Protein AF-A0A3C2E243-F1 (afdb_monomer_lite)

Sequence (61 aa):
MIATGAGLLTLLTVLQGVPDFRHEPSPAFPFGRAHPDAPAQLADFAFMIGSFNCHDERRLP

Foldseek 3Di:
DPDDPPVVVVVVVVPPDDDDCQQPADPVRNHGHDDPPDDPCVVVCVVVDDDDDPPDDDDDD

Radius of gyration: 20.23 Å; chains: 1; bounding box: 44×15×59 Å

pLDDT: mean 77.81, std 12.73, range [43.38, 95.5]

Secondary structure (DSSP, 8-state):
---SHHHHHHHHHHTSPPP-GGGS-BTTBTT----TTS-GGGGGGGGG-------------

Structure (mmCIF, N/CA/C/O backbone):
data_AF-A0A3C2E243-F1
#
_entry.id   AF-A0A3C2E243-F1
#
loop_
_atom_site.group_PDB
_atom_site.id
_atom_site.type_symbol
_atom_site.label_atom_id
_atom_site.label_alt_id
_atom_site.label_comp_id
_atom_site.label_asym_id
_atom_site.label_entity_id
_atom_site.label_seq_id
_atom_site.pdbx_PDB_ins_code
_atom_site.Cartn_x
_atom_site.Cartn_y
_atom_site.Cartn_z
_atom_site.occupancy
_atom_site.B_iso_or_equiv
_atom_site.auth_seq_id
_atom_site.auth_comp_id
_atom_site.auth_asym_id
_atom_site.auth_atom_id
_atom_site.pdbx_PDB_model_num
ATOM 1 N N . MET A 1 1 ? 21.443 3.459 47.115 1.00 43.38 1 MET A N 1
ATOM 2 C CA . MET A 1 1 ? 20.665 2.303 46.619 1.00 43.38 1 MET A CA 1
ATOM 3 C C . MET A 1 1 ? 19.816 2.777 45.446 1.00 43.38 1 MET A C 1
ATOM 5 O O . MET A 1 1 ? 18.751 3.330 45.667 1.00 43.38 1 MET A O 1
ATOM 9 N N . ILE A 1 2 ? 20.324 2.664 44.216 1.00 51.72 2 ILE A N 1
ATOM 10 C CA . ILE A 1 2 ? 19.593 3.017 42.987 1.00 51.72 2 ILE A CA 1
ATOM 11 C C . ILE A 1 2 ? 19.458 1.713 42.204 1.00 51.72 2 ILE A C 1
ATOM 13 O O . ILE A 1 2 ? 20.351 1.339 41.455 1.00 51.72 2 ILE A O 1
ATOM 17 N N . ALA A 1 3 ? 18.398 0.959 42.476 1.00 51.75 3 ALA A N 1
ATOM 18 C CA . ALA A 1 3 ? 18.142 -0.328 41.834 1.00 51.75 3 ALA A CA 1
ATOM 19 C C . ALA A 1 3 ? 16.635 -0.507 41.607 1.00 51.75 3 ALA A C 1
ATOM 21 O O . ALA A 1 3 ? 16.033 -1.450 42.099 1.00 51.75 3 ALA A O 1
ATOM 22 N N . THR A 1 4 ? 15.998 0.441 40.915 1.00 59.00 4 THR A N 1
ATOM 23 C CA . THR A 1 4 ? 14.571 0.337 40.545 1.00 59.00 4 THR A CA 1
ATOM 24 C C . THR A 1 4 ? 14.260 0.764 39.107 1.00 59.00 4 THR A C 1
ATOM 26 O O . THR A 1 4 ? 1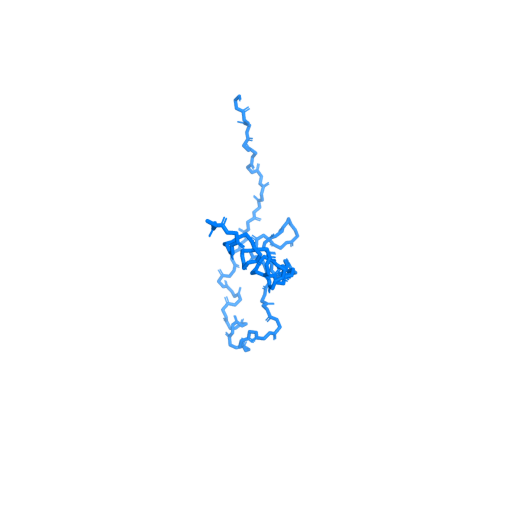3.169 0.488 38.625 1.00 59.00 4 THR A O 1
ATOM 29 N N . GLY A 1 5 ? 15.205 1.364 38.370 1.00 58.78 5 GLY A N 1
ATOM 30 C CA . GLY A 1 5 ? 14.958 1.832 36.996 1.00 58.78 5 GLY A CA 1
ATOM 31 C C . GLY A 1 5 ? 14.984 0.737 35.921 1.00 58.78 5 GLY A C 1
ATOM 32 O O . GLY A 1 5 ? 14.233 0.811 34.953 1.00 58.78 5 GLY A O 1
ATOM 33 N N . ALA A 1 6 ? 15.812 -0.301 36.089 1.00 61.22 6 ALA A N 1
ATOM 34 C CA . ALA A 1 6 ? 16.025 -1.311 35.048 1.00 61.22 6 ALA A CA 1
ATOM 35 C C . ALA A 1 6 ? 14.800 -2.216 34.829 1.00 61.22 6 ALA A C 1
ATOM 37 O O . ALA A 1 6 ? 14.420 -2.457 33.690 1.00 61.22 6 ALA A O 1
ATOM 38 N N . GLY A 1 7 ? 14.135 -2.656 35.905 1.00 64.25 7 GLY A N 1
ATOM 39 C CA . GLY A 1 7 ? 12.992 -3.573 35.810 1.00 64.25 7 GLY A CA 1
ATOM 40 C C . GLY A 1 7 ? 11.754 -2.961 35.147 1.00 64.25 7 GLY A C 1
ATOM 41 O O . GLY A 1 7 ? 11.044 -3.653 34.423 1.00 64.25 7 GLY A O 1
ATOM 42 N N . LEU A 1 8 ? 11.523 -1.656 35.334 1.00 69.69 8 LEU A N 1
ATOM 43 C CA . LEU A 1 8 ? 10.416 -0.948 34.688 1.00 69.69 8 LEU A CA 1
ATOM 44 C C . LEU A 1 8 ? 10.625 -0.858 33.169 1.00 69.69 8 LEU A C 1
ATOM 46 O O . LEU A 1 8 ? 9.697 -1.127 32.409 1.00 69.69 8 LEU A O 1
ATOM 50 N N . LEU A 1 9 ? 11.848 -0.546 32.725 1.00 64.75 9 LEU A N 1
ATOM 51 C CA . LEU A 1 9 ? 12.178 -0.498 31.297 1.00 64.75 9 LEU A CA 1
ATOM 52 C C . LEU A 1 9 ? 12.061 -1.873 30.626 1.00 64.75 9 LEU A C 1
ATOM 54 O O . LEU A 1 9 ? 11.575 -1.953 29.502 1.00 64.75 9 LEU A O 1
ATOM 58 N N . THR A 1 10 ? 12.469 -2.949 31.307 1.00 70.88 10 THR A N 1
ATOM 59 C CA . THR A 1 10 ? 12.353 -4.317 30.773 1.00 70.88 10 THR A CA 1
ATOM 60 C C . THR A 1 10 ? 10.898 -4.784 30.671 1.00 70.88 10 THR A C 1
ATOM 62 O O . THR A 1 10 ? 10.564 -5.556 29.780 1.00 70.88 10 THR A O 1
ATOM 65 N N . LEU A 1 11 ? 10.008 -4.306 31.546 1.00 73.62 11 LEU A N 1
ATOM 66 C CA . LEU A 1 11 ? 8.579 -4.620 31.466 1.00 73.62 11 LEU A CA 1
ATOM 67 C C . LEU A 1 11 ? 7.888 -3.888 30.300 1.00 73.62 11 LEU A C 1
ATOM 69 O O . LEU A 1 11 ? 7.020 -4.459 29.642 1.00 73.62 11 LEU A O 1
ATOM 73 N N . LEU A 1 12 ? 8.299 -2.649 30.011 1.00 71.06 12 LEU A N 1
ATOM 74 C CA . LEU A 1 12 ? 7.768 -1.846 28.903 1.00 71.06 12 LEU A CA 1
ATOM 75 C C . LEU A 1 12 ? 8.091 -2.444 27.526 1.00 71.06 12 LEU A C 1
ATOM 77 O O . LEU A 1 12 ? 7.241 -2.397 26.641 1.00 71.06 12 LEU A O 1
ATOM 81 N N . THR A 1 13 ? 9.273 -3.038 27.342 1.00 65.62 13 THR A N 1
ATOM 82 C CA . THR A 1 13 ? 9.662 -3.655 26.062 1.00 65.62 13 THR A CA 1
ATOM 83 C C . THR A 1 13 ? 8.913 -4.950 25.757 1.00 65.62 13 THR A C 1
ATOM 85 O O . THR A 1 13 ? 8.653 -5.225 24.591 1.00 65.62 13 THR A O 1
ATOM 88 N N . VAL A 1 14 ? 8.508 -5.724 26.770 1.00 70.81 14 VAL A N 1
ATOM 89 C CA . VAL A 1 14 ? 7.716 -6.957 26.573 1.00 70.81 14 VAL A CA 1
ATOM 90 C C . VAL A 1 14 ? 6.253 -6.643 26.228 1.00 70.81 14 VAL A C 1
ATOM 92 O O . VAL A 1 14 ? 5.589 -7.440 25.570 1.00 70.81 14 VAL A O 1
ATOM 95 N N . LEU A 1 15 ? 5.754 -5.467 26.627 1.00 68.88 15 LEU A N 1
ATOM 96 C CA . LEU A 1 15 ? 4.403 -5.002 26.293 1.00 68.88 15 LEU A CA 1
ATOM 97 C C . LEU A 1 15 ? 4.268 -4.500 24.848 1.00 68.88 15 LEU A C 1
ATOM 99 O O . LEU A 1 15 ? 3.149 -4.340 24.358 1.00 68.88 15 LEU A O 1
ATOM 103 N N . GLN A 1 16 ? 5.384 -4.224 24.170 1.00 67.25 16 GLN A N 1
ATOM 104 C CA . GLN A 1 16 ? 5.365 -3.836 22.766 1.00 67.25 16 GLN A CA 1
ATOM 105 C C . GLN A 1 16 ? 5.142 -5.107 21.944 1.00 67.25 16 GLN A C 1
ATOM 107 O O . GLN A 1 16 ? 6.077 -5.848 21.652 1.00 67.25 16 GLN A O 1
ATOM 112 N N . GLY A 1 17 ? 3.870 -5.408 21.663 1.00 66.19 17 GLY A N 1
ATOM 113 C CA . GLY A 1 17 ? 3.468 -6.558 20.856 1.00 66.19 17 GLY A CA 1
ATOM 114 C C . GLY A 1 17 ? 4.227 -6.637 19.528 1.00 66.19 17 GLY A C 1
ATOM 115 O O . GLY A 1 17 ? 4.774 -5.646 19.046 1.00 66.19 17 GLY A O 1
ATOM 116 N N . VAL A 1 18 ? 4.268 -7.832 18.933 1.00 74.25 18 VAL A N 1
ATOM 117 C CA . VAL A 1 18 ? 4.935 -8.035 17.641 1.00 74.25 18 VAL A CA 1
ATOM 118 C C . VAL A 1 18 ? 4.230 -7.172 16.587 1.00 74.25 18 VAL A C 1
ATOM 120 O O . VAL A 1 18 ? 3.023 -7.340 16.404 1.00 74.25 18 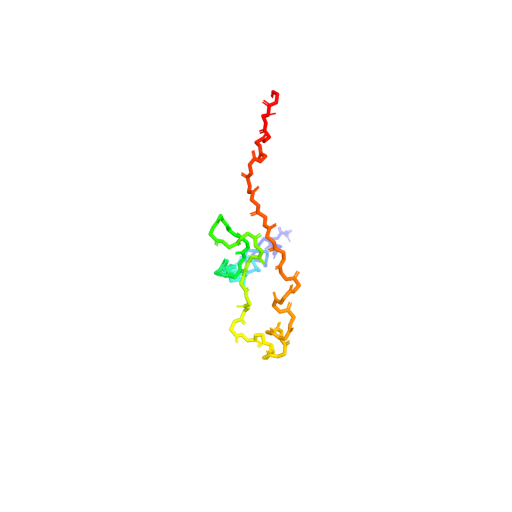VAL A O 1
ATOM 123 N N . PRO A 1 19 ? 4.936 -6.256 15.904 1.00 70.25 19 PRO A N 1
ATOM 124 C CA . PRO A 1 19 ? 4.332 -5.453 14.847 1.00 70.25 19 PRO A CA 1
ATOM 125 C C . PRO A 1 19 ? 3.760 -6.346 13.733 1.00 70.25 19 PRO A C 1
ATOM 127 O O . PRO A 1 19 ? 4.435 -7.256 13.245 1.00 70.25 19 PRO A O 1
ATOM 130 N N . ASP A 1 20 ? 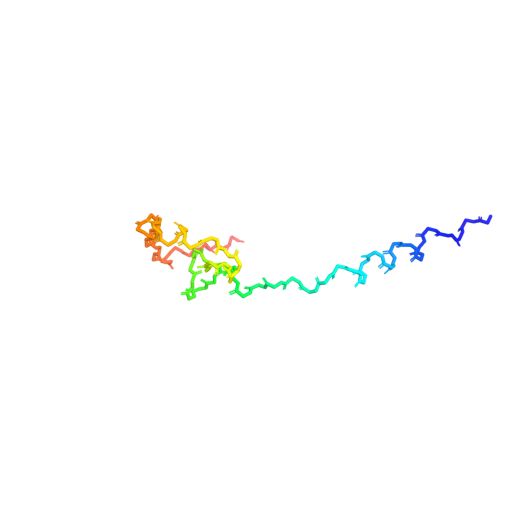2.504 -6.099 13.342 1.00 78.25 20 ASP A N 1
ATOM 131 C CA . ASP A 1 20 ? 1.849 -6.809 12.240 1.00 78.25 20 ASP A CA 1
ATOM 132 C C . ASP A 1 20 ? 2.221 -6.165 10.898 1.00 78.25 20 ASP A C 1
ATOM 134 O O . ASP A 1 20 ? 1.641 -5.171 10.467 1.00 78.25 20 ASP A O 1
ATOM 138 N N . PHE A 1 21 ? 3.189 -6.767 10.210 1.00 85.00 21 PHE A N 1
ATOM 139 C CA . PHE A 1 21 ? 3.664 -6.308 8.903 1.00 85.00 21 PHE A CA 1
ATOM 140 C C . PHE A 1 21 ? 2.823 -6.815 7.725 1.00 85.00 21 PHE A C 1
ATOM 142 O O . PHE A 1 21 ? 3.191 -6.608 6.568 1.00 85.00 21 PHE A O 1
ATOM 149 N N . ARG A 1 22 ? 1.696 -7.502 7.961 1.00 89.00 22 ARG A N 1
ATOM 150 C CA . ARG A 1 22 ? 0.892 -8.096 6.877 1.00 89.00 22 ARG A CA 1
ATOM 151 C C . ARG A 1 22 ? 0.292 -7.060 5.932 1.00 89.00 22 ARG A C 1
ATOM 153 O O . ARG A 1 22 ? -0.150 -7.445 4.856 1.00 89.00 22 ARG A O 1
ATOM 160 N N . HIS A 1 23 ? 0.243 -5.788 6.296 1.00 90.94 23 HIS A N 1
ATOM 161 C CA . HIS A 1 23 ? -0.361 -4.735 5.475 1.00 90.94 23 HIS A CA 1
ATOM 162 C C . HIS A 1 23 ? 0.667 -3.724 4.956 1.00 90.94 23 HIS A C 1
ATOM 164 O O . HIS A 1 23 ? 0.332 -2.874 4.135 1.00 90.94 23 HIS A O 1
ATOM 170 N N . GLU A 1 24 ? 1.922 -3.859 5.379 1.00 90.56 24 GLU A N 1
ATOM 171 C CA . GLU A 1 24 ? 3.014 -2.981 4.976 1.00 90.56 24 GLU A CA 1
ATOM 172 C C . GLU A 1 24 ? 3.445 -3.221 3.516 1.00 90.56 24 GLU A C 1
ATOM 174 O O . GLU A 1 24 ? 3.195 -4.296 2.947 1.00 90.56 24 GLU A O 1
ATOM 179 N N . PRO A 1 25 ? 4.106 -2.234 2.885 1.00 89.06 25 PRO A N 1
ATOM 180 C CA . PRO A 1 25 ? 4.687 -2.386 1.562 1.00 89.06 25 PRO A CA 1
ATOM 181 C C . PRO A 1 25 ? 5.647 -3.573 1.446 1.00 89.06 25 PRO A C 1
ATOM 183 O O . PRO A 1 25 ? 6.460 -3.857 2.324 1.00 89.06 25 PRO A O 1
ATOM 186 N N . SER A 1 26 ? 5.576 -4.263 0.312 1.00 86.75 26 SER A N 1
ATOM 187 C CA . SER A 1 26 ? 6.436 -5.399 -0.032 1.00 86.75 26 SER A CA 1
ATOM 188 C C . SER A 1 26 ? 6.640 -5.471 -1.548 1.00 86.75 26 SER A C 1
ATOM 190 O O . SER A 1 26 ? 5.896 -4.825 -2.283 1.00 86.75 26 SER A O 1
ATOM 192 N N . PRO A 1 27 ? 7.576 -6.286 -2.067 1.00 85.19 27 PRO A N 1
ATOM 193 C CA . PRO A 1 27 ? 7.761 -6.415 -3.515 1.00 85.19 27 PRO A CA 1
ATOM 194 C C . PRO A 1 27 ? 6.491 -6.829 -4.278 1.00 85.19 27 PRO A C 1
ATOM 196 O O . PRO A 1 27 ? 6.281 -6.387 -5.400 1.00 85.19 27 PRO A O 1
ATOM 199 N N . ALA A 1 28 ? 5.622 -7.643 -3.666 1.00 84.88 28 ALA A N 1
ATOM 200 C CA . ALA A 1 28 ? 4.344 -8.044 -4.261 1.00 84.88 28 ALA A CA 1
ATOM 201 C C . ALA A 1 28 ? 3.233 -6.986 -4.093 1.00 84.88 28 ALA A C 1
ATOM 203 O O . ALA A 1 28 ? 2.249 -7.006 -4.827 1.00 84.88 28 ALA A O 1
ATOM 204 N N . PHE A 1 29 ? 3.380 -6.078 -3.124 1.00 87.12 29 PHE A N 1
ATOM 205 C CA . PHE A 1 29 ? 2.418 -5.025 -2.789 1.00 87.12 29 PHE A CA 1
ATOM 206 C C . PHE A 1 29 ? 3.188 -3.725 -2.509 1.00 87.12 29 PHE A C 1
ATOM 208 O O . PHE A 1 29 ? 3.372 -3.371 -1.344 1.00 87.12 29 PHE A O 1
ATOM 215 N N . PRO A 1 30 ? 3.689 -3.022 -3.541 1.00 84.44 30 PRO A N 1
ATOM 216 C CA . PRO A 1 30 ? 4.624 -1.902 -3.373 1.00 84.44 30 PRO A CA 1
ATOM 217 C C . PRO A 1 30 ? 4.035 -0.702 -2.618 1.00 84.44 30 PRO A C 1
ATOM 219 O O . PRO A 1 30 ? 4.779 0.126 -2.106 1.00 84.44 30 PRO A O 1
ATOM 222 N N . PHE A 1 31 ? 2.707 -0.637 -2.503 1.00 88.38 31 PHE A N 1
ATOM 223 C CA . PHE A 1 31 ? 1.976 0.390 -1.755 1.00 88.38 31 PHE A CA 1
ATOM 224 C C . PHE A 1 31 ? 1.294 -0.155 -0.488 1.00 88.38 31 PHE A C 1
ATOM 226 O O . PHE A 1 31 ? 0.476 0.532 0.115 1.00 88.38 31 PHE A O 1
ATOM 233 N N . GLY A 1 32 ? 1.608 -1.390 -0.086 1.00 89.81 32 GLY A N 1
ATOM 234 C CA . GLY A 1 32 ? 0.954 -2.068 1.032 1.00 89.81 32 GLY A CA 1
ATOM 235 C C . GLY A 1 32 ? -0.464 -2.542 0.705 1.00 89.81 32 GLY A C 1
ATOM 236 O O . GLY A 1 32 ? -0.865 -2.638 -0.459 1.00 89.81 32 GLY A O 1
ATOM 237 N N . ARG A 1 33 ? -1.219 -2.899 1.745 1.00 90.94 33 ARG A N 1
ATOM 238 C CA . ARG A 1 33 ? -2.619 -3.337 1.661 1.00 90.94 33 ARG A CA 1
ATOM 239 C C . ARG A 1 33 ? -3.452 -2.628 2.720 1.00 90.94 33 ARG A C 1
ATOM 241 O O . ARG A 1 33 ? -2.945 -2.279 3.777 1.00 90.94 33 ARG A O 1
ATOM 248 N N . ALA A 1 34 ? -4.746 -2.467 2.464 1.00 91.56 34 ALA A N 1
ATOM 249 C CA . ALA A 1 34 ? -5.668 -1.977 3.481 1.00 91.56 34 ALA A CA 1
ATOM 250 C C . ALA A 1 34 ? -5.693 -2.926 4.691 1.00 91.56 34 ALA A C 1
ATOM 252 O O . ALA A 1 34 ? -5.741 -4.145 4.524 1.00 91.56 34 ALA A O 1
ATOM 253 N N . HIS A 1 35 ? -5.676 -2.358 5.897 1.00 90.88 35 HIS A N 1
ATOM 254 C CA . HIS A 1 35 ? -5.889 -3.106 7.136 1.00 90.88 35 HIS A CA 1
ATOM 255 C C . HIS A 1 35 ? -7.318 -3.693 7.163 1.00 90.88 35 HIS A C 1
ATOM 257 O O . HIS A 1 35 ? -8.228 -3.038 6.652 1.00 90.88 35 HIS A O 1
ATOM 263 N N . PRO A 1 36 ? -7.568 -4.873 7.764 1.00 89.50 36 PRO A N 1
ATOM 264 C CA . PRO A 1 36 ? -8.913 -5.453 7.868 1.00 89.50 36 PRO A CA 1
ATOM 265 C C . PRO A 1 36 ? -9.922 -4.532 8.564 1.00 89.50 36 PRO A C 1
ATOM 267 O O . PRO A 1 36 ? -11.093 -4.530 8.203 1.00 89.50 36 PRO A O 1
ATOM 270 N N . ASP A 1 37 ? -9.452 -3.720 9.511 1.00 92.56 37 ASP A N 1
ATOM 271 C CA . ASP A 1 37 ? -10.285 -2.752 10.241 1.00 92.56 37 ASP A CA 1
ATOM 272 C C . ASP A 1 37 ? -10.409 -1.394 9.521 1.00 92.56 37 ASP A C 1
ATOM 274 O O . ASP A 1 37 ? -10.931 -0.430 10.085 1.00 92.56 37 ASP A O 1
ATOM 278 N N . ALA A 1 38 ? -9.894 -1.271 8.292 1.00 91.50 38 ALA A N 1
ATOM 279 C CA . ALA A 1 38 ? -10.020 -0.042 7.522 1.00 91.50 38 ALA A CA 1
ATOM 280 C C . ALA A 1 38 ? -11.486 0.200 7.102 1.00 91.50 38 ALA A C 1
ATOM 282 O O . ALA A 1 38 ? -12.202 -0.749 6.770 1.00 91.50 38 ALA A O 1
ATOM 283 N N . PRO A 1 39 ? -11.944 1.465 7.053 1.00 94.94 39 PRO A N 1
ATOM 284 C CA . PRO A 1 39 ? -13.271 1.793 6.544 1.00 94.94 39 PRO A CA 1
ATOM 285 C C . PRO A 1 39 ? -13.456 1.331 5.096 1.00 94.94 39 PRO A C 1
ATOM 287 O O . PRO A 1 39 ? -12.553 1.475 4.271 1.00 94.94 39 PRO A O 1
ATOM 290 N N . ALA A 1 40 ? -14.658 0.856 4.760 1.00 94.44 40 ALA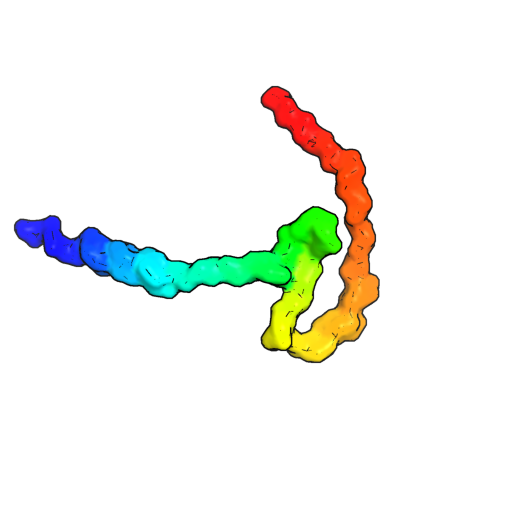 A N 1
ATOM 291 C CA . ALA A 1 40 ? -14.978 0.379 3.412 1.00 94.44 40 ALA A CA 1
ATOM 292 C C . ALA A 1 40 ? -14.764 1.457 2.330 1.00 94.44 40 ALA A C 1
ATOM 294 O O . ALA A 1 40 ? -14.352 1.141 1.219 1.00 94.44 40 ALA A O 1
ATOM 295 N N . GLN A 1 41 ? -14.963 2.731 2.681 1.00 95.50 41 GLN A N 1
ATOM 296 C CA . GLN A 1 41 ? -14.774 3.893 1.805 1.00 95.50 41 GLN A CA 1
ATOM 297 C C . GLN A 1 41 ? -13.326 4.063 1.333 1.00 95.50 41 GLN A C 1
ATOM 299 O O . GLN A 1 41 ? -13.073 4.752 0.351 1.00 95.50 41 GLN A O 1
ATOM 304 N N . LEU A 1 42 ? -12.351 3.425 1.991 1.00 92.56 42 LEU A N 1
ATOM 305 C CA . LEU A 1 42 ? -10.975 3.410 1.496 1.00 92.56 42 LEU A CA 1
ATOM 306 C C . LEU A 1 42 ? -10.890 2.784 0.092 1.00 92.56 42 LEU A C 1
ATOM 308 O O . LEU A 1 42 ? -10.057 3.197 -0.714 1.00 92.56 42 LEU A O 1
ATOM 312 N N . ALA A 1 43 ? -11.773 1.831 -0.224 1.00 91.00 43 ALA A N 1
ATOM 313 C CA . ALA A 1 43 ? -11.835 1.200 -1.538 1.00 91.00 43 ALA A CA 1
ATOM 314 C C . ALA A 1 43 ? -12.251 2.174 -2.653 1.00 91.00 43 ALA A C 1
ATOM 316 O O . ALA A 1 43 ? -11.808 2.008 -3.790 1.00 91.00 43 ALA A O 1
ATOM 317 N N . ASP A 1 44 ? -13.016 3.225 -2.335 1.00 95.25 44 ASP A N 1
ATOM 318 C CA . ASP A 1 44 ? -13.431 4.250 -3.307 1.00 95.25 44 ASP A CA 1
ATOM 319 C C . ASP A 1 44 ? -12.226 5.007 -3.876 1.00 95.25 44 ASP A C 1
ATOM 321 O O . ASP A 1 44 ? -12.274 5.550 -4.976 1.00 95.25 44 ASP A O 1
ATOM 325 N N . PHE A 1 45 ? -11.117 5.004 -3.138 1.00 90.75 45 PHE A N 1
ATOM 326 C CA . PHE A 1 45 ? -9.865 5.660 -3.484 1.00 90.75 45 PHE A CA 1
ATOM 327 C C . PHE A 1 45 ? -8.835 4.710 -4.103 1.00 90.75 45 PHE A C 1
ATOM 329 O O . PHE A 1 45 ? -7.713 5.131 -4.385 1.00 90.75 45 PHE A O 1
ATOM 336 N N . ALA A 1 46 ? -9.195 3.447 -4.365 1.00 88.06 46 ALA A N 1
ATOM 337 C CA . ALA A 1 46 ? -8.279 2.460 -4.939 1.00 88.06 46 ALA A CA 1
ATOM 338 C C . ALA A 1 46 ? -7.698 2.905 -6.293 1.00 88.06 46 ALA A C 1
ATOM 340 O O . ALA A 1 46 ? -6.555 2.584 -6.603 1.00 88.06 46 ALA A O 1
ATOM 341 N N . PHE A 1 47 ? -8.440 3.705 -7.067 1.00 87.88 47 PHE A N 1
ATOM 342 C CA . PHE A 1 47 ? -7.971 4.266 -8.340 1.00 87.88 47 PHE A CA 1
ATOM 343 C C . PHE A 1 47 ? -6.798 5.252 -8.189 1.00 87.88 47 PHE A C 1
ATOM 345 O O . PHE A 1 47 ? -6.124 5.545 -9.174 1.00 87.88 47 PHE A O 1
ATOM 352 N N . MET A 1 48 ? -6.559 5.783 -6.984 1.00 86.88 48 MET A N 1
ATOM 353 C CA . MET A 1 48 ? -5.417 6.658 -6.696 1.00 86.88 48 MET A CA 1
ATOM 354 C C . MET A 1 48 ? -4.139 5.876 -6.381 1.00 86.88 48 MET A C 1
ATOM 356 O O . MET A 1 48 ? -3.061 6.470 -6.333 1.00 86.88 48 MET A O 1
ATOM 360 N N . ILE A 1 49 ? -4.229 4.557 -6.179 1.00 85.69 49 ILE A N 1
ATOM 361 C CA . ILE A 1 49 ? -3.048 3.707 -6.040 1.00 85.69 49 ILE A CA 1
ATOM 362 C C . ILE A 1 49 ? -2.403 3.604 -7.424 1.00 85.69 49 ILE A C 1
ATOM 364 O O . ILE A 1 49 ? -2.949 2.994 -8.342 1.00 85.69 49 ILE A O 1
ATOM 368 N N . GLY A 1 50 ? -1.251 4.256 -7.582 1.00 75.69 50 GLY A N 1
ATOM 369 C CA . GLY A 1 50 ? -0.500 4.253 -8.833 1.00 75.69 50 GLY A CA 1
ATOM 370 C C . GLY A 1 50 ? 0.113 2.890 -9.158 1.00 75.69 50 GLY A C 1
ATOM 371 O O . GLY A 1 50 ? 0.036 1.935 -8.391 1.00 75.69 50 GLY A O 1
ATOM 372 N N . SER A 1 51 ? 0.779 2.803 -10.306 1.00 77.06 51 SER A N 1
ATOM 373 C CA . SER A 1 51 ? 1.654 1.678 -10.638 1.00 77.06 51 SER A CA 1
ATOM 374 C C . SER A 1 51 ? 3.106 2.074 -10.391 1.00 77.06 51 SER A C 1
ATOM 376 O O . SER A 1 51 ? 3.548 3.106 -10.896 1.00 77.06 51 SER A O 1
ATOM 378 N N . PHE A 1 52 ? 3.861 1.243 -9.676 1.00 73.12 52 PHE A N 1
ATOM 379 C CA . PHE A 1 52 ? 5.308 1.393 -9.549 1.00 73.12 52 PHE A CA 1
ATOM 380 C C . PHE A 1 52 ? 5.986 0.149 -10.116 1.00 73.12 52 PHE A C 1
ATOM 382 O O . PHE A 1 52 ? 5.769 -0.957 -9.624 1.00 73.12 52 PHE A O 1
ATOM 389 N N . ASN A 1 53 ? 6.769 0.334 -11.179 1.00 69.25 53 ASN A N 1
ATOM 390 C CA . ASN A 1 53 ? 7.560 -0.724 -11.793 1.00 69.25 53 ASN A CA 1
ATOM 391 C C . ASN A 1 53 ? 9.004 -0.530 -11.314 1.00 69.25 53 ASN A C 1
ATOM 393 O O . ASN A 1 53 ? 9.697 0.356 -11.809 1.00 69.25 53 ASN A O 1
ATOM 397 N N . CYS A 1 54 ? 9.408 -1.284 -10.285 1.00 67.00 54 CYS A N 1
ATOM 398 C CA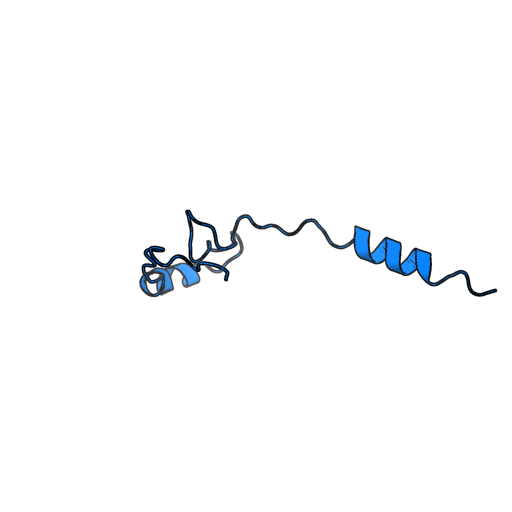 . CYS A 1 54 ? 10.682 -1.149 -9.561 1.00 67.00 54 CYS A CA 1
ATOM 399 C C . CYS A 1 54 ? 11.922 -1.496 -10.422 1.00 67.00 54 CYS A C 1
ATOM 401 O O . CYS A 1 54 ? 12.643 -2.436 -10.099 1.00 67.00 54 CYS A O 1
ATOM 403 N N . HIS A 1 55 ? 12.179 -0.787 -11.521 1.00 71.25 55 HIS A N 1
ATOM 404 C CA . HIS A 1 55 ? 13.362 -1.013 -12.368 1.00 71.25 55 HIS A CA 1
ATOM 405 C C . HIS A 1 55 ? 14.602 -0.242 -11.906 1.00 71.25 55 HIS A C 1
ATOM 407 O O . HIS A 1 55 ? 15.690 -0.458 -12.434 1.00 71.25 55 HIS A O 1
ATOM 413 N N . ASP A 1 56 ? 14.446 0.645 -10.926 1.00 71.19 56 ASP A N 1
ATOM 414 C CA . ASP A 1 56 ? 15.547 1.441 -10.411 1.00 71.19 56 ASP A CA 1
ATOM 415 C C . ASP A 1 56 ? 16.367 0.640 -9.395 1.00 71.19 56 ASP A C 1
ATOM 417 O O . ASP A 1 56 ? 15.873 0.205 -8.352 1.00 71.19 56 ASP A O 1
ATOM 421 N N . GLU A 1 57 ? 17.656 0.482 -9.685 1.00 70.31 57 GLU A N 1
ATOM 422 C CA . GLU A 1 57 ? 18.621 -0.166 -8.803 1.00 70.31 57 GLU A CA 1
ATOM 423 C C . GLU A 1 57 ? 19.551 0.892 -8.196 1.00 70.31 57 GLU A C 1
ATOM 425 O O . GLU A 1 57 ? 20.294 1.579 -8.901 1.00 70.31 57 GLU A O 1
ATOM 430 N N . ARG A 1 58 ? 19.564 1.023 -6.864 1.00 69.94 58 ARG A N 1
ATOM 431 C CA . ARG A 1 58 ? 20.563 1.857 -6.180 1.00 69.94 58 ARG A CA 1
ATOM 432 C C . ARG A 1 58 ? 21.854 1.061 -6.005 1.00 69.94 58 ARG A C 1
ATOM 434 O O . ARG A 1 58 ? 21.961 0.254 -5.082 1.00 69.94 58 ARG A O 1
ATOM 441 N N . ARG A 1 59 ? 22.861 1.330 -6.839 1.00 70.25 59 ARG A N 1
ATOM 442 C CA . ARG A 1 59 ? 24.224 0.827 -6.618 1.00 70.25 59 ARG A CA 1
ATOM 443 C C . ARG A 1 59 ? 24.858 1.618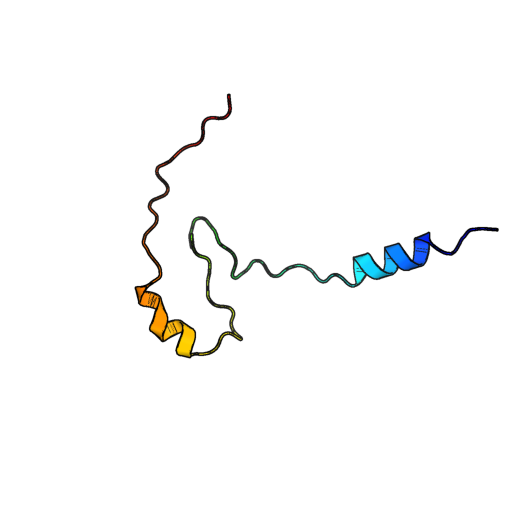 -5.470 1.00 70.25 59 ARG A C 1
ATOM 445 O O . ARG A 1 59 ? 25.057 2.824 -5.591 1.00 70.25 59 ARG A O 1
ATOM 452 N N . LEU A 1 60 ? 25.098 0.958 -4.339 1.00 64.44 60 LEU A N 1
ATOM 453 C CA . LEU A 1 60 ? 25.864 1.543 -3.238 1.00 64.44 60 LEU A CA 1
ATOM 454 C C . LEU A 1 60 ? 27.321 1.738 -3.708 1.00 64.44 60 LEU A C 1
ATOM 456 O O . LEU A 1 60 ? 27.854 0.799 -4.307 1.00 64.44 60 LEU A O 1
ATOM 460 N N . PRO A 1 61 ? 27.925 2.926 -3.513 1.00 64.31 61 PRO A N 1
ATOM 461 C CA . PRO A 1 61 ? 29.345 3.143 -3.779 1.00 64.31 61 PRO A CA 1
ATOM 462 C C . PRO A 1 61 ? 30.238 2.356 -2.814 1.00 64.31 61 PRO A C 1
ATOM 464 O O . PRO A 1 61 ? 29.800 2.104 -1.666 1.00 64.31 61 PRO A O 1
#